Protein AF-M1EKJ4-F1 (afdb_monomer)

Foldseek 3Di:
DPDDDDDDAFDWDWDWDDDPQWDIDTDIDGAHNDDGDDDDDDTHGPVVVVVVVVVVVVVVVVVVVVVVD

Solvent-accessible surface area (backbone atoms only — not comparable to full-atom values): 4541 Å² total; per-residue (Å²): 133,90,78,81,87,81,94,75,74,60,44,79,44,79,49,71,52,75,52,93,68,35,47,68,48,74,46,81,44,78,42,55,91,68,68,88,82,88,81,88,80,89,66,53,43,56,66,57,52,53,49,51,55,49,50,53,50,52,54,48,52,52,54,51,60,60,72,76,102

Secondary structure (DSSP, 8-state):
---------SEEEEEEE--TTB--EEEEEEE-SSS-------PPBHHHHHHHHHHHHHHHHHHHHHHT-

Organism: Mustela putorius furo (NCBI:txid9669)

Radius of gyration: 19.64 Å; Cα contacts (8 Å, |Δi|>4): 60; chains: 1; bounding box: 34×38×52 Å

Structure (mmCIF, N/CA/C/O backbone):
data_AF-M1EKJ4-F1
#
_entry.id   AF-M1EKJ4-F1
#
loop_
_atom_site.group_PDB
_atom_site.id
_atom_site.type_symbol
_atom_site.label_atom_id
_atom_site.label_alt_id
_atom_site.label_comp_id
_atom_site.label_asym_id
_atom_site.label_entity_id
_atom_site.label_seq_id
_atom_site.pdbx_PDB_ins_code
_atom_site.Cartn_x
_atom_site.Cartn_y
_atom_site.Cartn_z
_atom_site.occupancy
_atom_site.B_iso_or_equiv
_atom_site.auth_seq_id
_atom_site.auth_comp_id
_atom_site.auth_asym_id
_atom_site.auth_atom_id
_atom_site.pdbx_PDB_model_num
ATOM 1 N N . ASP A 1 1 ? 6.569 -13.439 5.606 1.00 69.00 1 ASP A N 1
ATOM 2 C CA . ASP A 1 1 ? 7.630 -12.620 4.992 1.00 69.00 1 ASP A CA 1
ATOM 3 C C . ASP A 1 1 ? 7.093 -11.447 4.186 1.00 69.00 1 ASP A C 1
ATOM 5 O O . ASP A 1 1 ? 7.757 -10.433 4.151 1.00 69.00 1 ASP A O 1
ATOM 9 N N . GLY A 1 2 ? 5.867 -11.485 3.643 1.00 89.75 2 GLY A N 1
ATOM 10 C CA . GLY A 1 2 ? 5.217 -10.273 3.101 1.00 89.75 2 GLY A CA 1
ATOM 11 C C . GLY A 1 2 ? 5.819 -9.741 1.792 1.00 89.75 2 GLY A C 1
ATOM 12 O O . GLY A 1 2 ? 5.210 -8.886 1.155 1.00 89.75 2 GLY A O 1
ATOM 13 N N . ASP A 1 3 ? 6.955 -10.294 1.369 1.00 94.56 3 ASP A N 1
ATOM 14 C CA . ASP A 1 3 ? 7.638 -9.965 0.125 1.00 94.56 3 ASP A CA 1
ATOM 15 C C . ASP A 1 3 ? 6.782 -10.272 -1.108 1.00 94.56 3 ASP A C 1
ATOM 17 O O . ASP A 1 3 ? 6.114 -11.307 -1.210 1.00 94.56 3 ASP A O 1
ATOM 21 N N . TYR A 1 4 ? 6.841 -9.369 -2.086 1.00 94.75 4 TYR A N 1
ATOM 22 C CA . TYR A 1 4 ? 6.152 -9.505 -3.362 1.00 94.75 4 TYR A CA 1
ATOM 23 C C . TYR A 1 4 ? 6.998 -8.940 -4.505 1.00 94.75 4 TYR A C 1
ATOM 25 O O . TYR A 1 4 ? 7.696 -7.940 -4.347 1.00 94.75 4 TYR A O 1
ATOM 33 N N . TRP A 1 5 ? 6.873 -9.539 -5.693 1.00 95.69 5 TRP A N 1
ATOM 34 C CA . TRP A 1 5 ? 7.546 -9.078 -6.907 1.00 95.69 5 TRP A CA 1
ATOM 35 C C . TRP A 1 5 ? 6.538 -8.769 -8.007 1.00 95.69 5 TRP A C 1
ATOM 37 O O . TRP A 1 5 ? 5.686 -9.592 -8.349 1.00 95.69 5 TRP A O 1
ATOM 47 N N . ARG A 1 6 ? 6.687 -7.593 -8.625 1.00 96.12 6 ARG A N 1
ATOM 48 C CA . ARG A 1 6 ? 5.928 -7.202 -9.813 1.00 96.12 6 ARG A CA 1
ATOM 49 C C . ARG A 1 6 ? 6.864 -6.812 -10.947 1.00 96.12 6 ARG A C 1
ATOM 51 O O . ARG A 1 6 ? 7.567 -5.812 -10.855 1.00 96.12 6 ARG A O 1
ATOM 58 N N . LEU A 1 7 ? 6.810 -7.560 -12.046 1.00 95.81 7 LEU A N 1
ATOM 59 C CA . LEU A 1 7 ? 7.487 -7.185 -13.286 1.00 95.81 7 LEU A CA 1
ATOM 60 C C . LEU A 1 7 ? 6.692 -6.084 -13.993 1.00 95.81 7 LEU A C 1
ATOM 62 O O . LEU A 1 7 ? 5.497 -6.242 -14.260 1.00 95.81 7 LEU A O 1
ATOM 66 N N . LEU A 1 8 ? 7.363 -4.972 -14.278 1.00 96.12 8 LEU A N 1
ATOM 67 C CA . LEU A 1 8 ? 6.818 -3.810 -14.973 1.00 96.12 8 LEU A CA 1
ATOM 68 C C . LEU A 1 8 ? 7.839 -3.305 -15.990 1.00 96.12 8 LEU A C 1
ATOM 70 O O . LEU A 1 8 ? 9.044 -3.381 -15.762 1.00 96.12 8 LEU A O 1
ATOM 74 N N . VAL A 1 9 ? 7.343 -2.765 -17.100 1.00 97.69 9 VAL A N 1
ATOM 75 C CA . VAL A 1 9 ? 8.174 -1.991 -18.028 1.00 97.69 9 VAL A CA 1
ATOM 76 C C . VAL A 1 9 ? 8.467 -0.607 -17.440 1.00 97.69 9 VAL A C 1
ATOM 78 O O . VAL A 1 9 ? 7.723 -0.155 -16.560 1.00 97.69 9 VAL A O 1
ATOM 81 N N . PRO A 1 10 ? 9.496 0.104 -17.926 1.00 98.25 10 PRO A N 1
ATOM 82 C CA . PRO A 1 10 ? 9.841 1.418 -17.399 1.00 98.25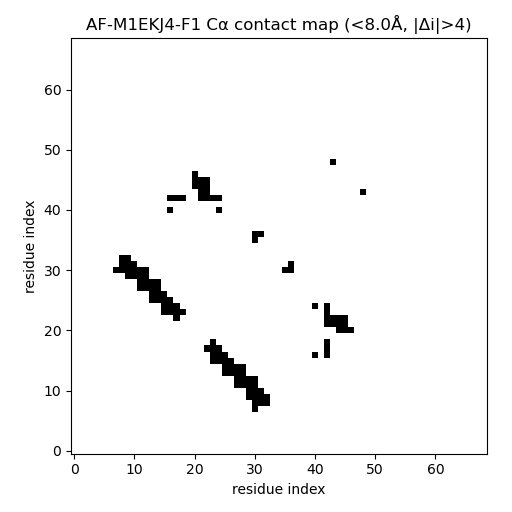 10 PRO A CA 1
ATOM 83 C C . PRO A 1 10 ? 8.698 2.412 -17.556 1.00 98.25 10 PRO A C 1
ATOM 85 O O . PRO A 1 10 ? 8.057 2.480 -18.604 1.00 98.25 10 PRO A O 1
ATOM 88 N N . GLY A 1 11 ? 8.428 3.177 -16.505 1.00 98.06 11 GLY A N 1
ATOM 89 C CA . GLY A 1 11 ? 7.289 4.083 -16.468 1.00 98.06 11 GLY A CA 1
ATOM 90 C C . GLY A 1 11 ? 6.918 4.526 -15.060 1.00 98.06 11 GLY A C 1
ATOM 91 O O . GLY A 1 11 ? 7.530 4.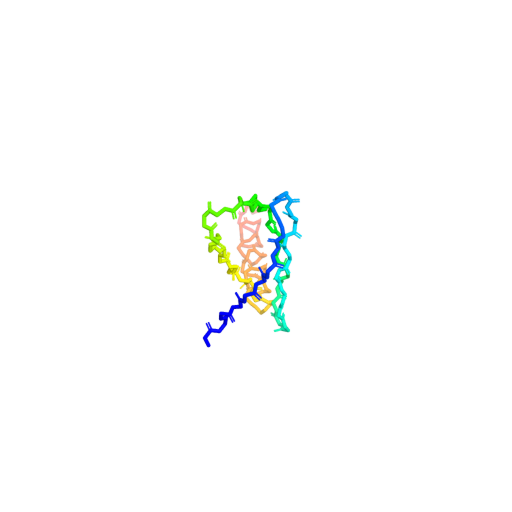121 -14.075 1.00 98.06 11 GLY A O 1
ATOM 92 N N . ASN A 1 12 ? 5.894 5.371 -14.969 1.00 98.19 12 ASN A N 1
ATOM 93 C CA . ASN A 1 12 ? 5.377 5.879 -13.703 1.00 98.19 12 ASN A CA 1
ATOM 94 C C . ASN A 1 12 ? 4.073 5.168 -13.348 1.00 98.19 12 ASN A C 1
ATOM 96 O O . ASN A 1 12 ? 3.108 5.220 -14.111 1.00 98.19 12 ASN A O 1
ATOM 100 N N . TYR A 1 13 ? 4.029 4.556 -12.169 1.00 98.19 13 TYR A N 1
ATOM 101 C CA . TYR A 1 13 ? 2.905 3.748 -11.709 1.00 98.19 13 TYR A CA 1
ATOM 102 C C . TYR A 1 13 ? 2.343 4.271 -10.394 1.00 98.19 13 TYR A C 1
ATOM 104 O O . TYR A 1 13 ? 3.048 4.872 -9.585 1.00 98.19 13 TYR A O 1
ATOM 112 N N . LYS A 1 14 ? 1.055 4.008 -10.170 1.00 98.25 14 LYS A N 1
ATOM 113 C CA . LYS A 1 14 ? 0.421 4.096 -8.853 1.00 98.25 14 LYS A CA 1
ATOM 114 C C . LYS A 1 14 ? 0.230 2.670 -8.355 1.00 98.25 14 LYS A C 1
ATOM 116 O O . LYS A 1 14 ? -0.598 1.947 -8.899 1.00 98.25 14 LYS A O 1
ATOM 121 N N . LEU A 1 15 ? 1.035 2.262 -7.384 1.00 97.50 15 LEU A N 1
ATOM 122 C CA . LEU A 1 15 ? 0.971 0.934 -6.788 1.00 97.50 15 LEU A CA 1
ATOM 123 C C . LEU A 1 15 ? 0.142 1.004 -5.514 1.00 97.50 15 LEU A C 1
ATOM 125 O O . LEU A 1 15 ? 0.422 1.847 -4.664 1.00 97.50 15 LEU A O 1
ATOM 129 N N . THR A 1 16 ? -0.845 0.123 -5.392 1.00 97.81 16 THR A N 1
ATOM 130 C CA . THR A 1 16 ? -1.695 0.009 -4.206 1.00 97.81 16 THR A CA 1
ATOM 131 C C . THR A 1 16 ? -1.452 -1.339 -3.541 1.00 97.81 16 THR A C 1
ATOM 133 O O . THR A 1 16 ? -1.638 -2.373 -4.180 1.00 97.81 16 THR A O 1
ATOM 136 N N . ALA A 1 17 ? -1.050 -1.324 -2.271 1.00 97.69 17 ALA A N 1
ATOM 137 C CA . ALA A 1 17 ? -0.960 -2.512 -1.431 1.00 97.69 17 ALA A CA 1
ATOM 138 C C . ALA A 1 17 ? -2.162 -2.563 -0.482 1.00 97.69 17 ALA A C 1
ATOM 140 O O . ALA A 1 17 ? -2.556 -1.542 0.084 1.00 97.69 17 ALA A O 1
ATOM 141 N N . SER A 1 18 ? -2.749 -3.747 -0.320 1.00 96.44 18 SER A N 1
ATOM 142 C CA . SER A 1 18 ? -3.912 -3.976 0.538 1.00 96.44 18 SER A CA 1
ATOM 143 C C . SER A 1 18 ? -3.855 -5.366 1.156 1.00 96.44 18 SER A C 1
ATOM 145 O O . SER A 1 18 ? -3.503 -6.325 0.469 1.00 96.44 18 SER A O 1
ATOM 147 N N . ALA A 1 19 ? -4.286 -5.479 2.408 1.00 95.81 19 ALA A N 1
ATOM 148 C CA . ALA A 1 19 ? -4.440 -6.746 3.108 1.00 95.81 19 ALA A CA 1
ATOM 149 C C . ALA A 1 19 ? -5.730 -6.732 3.95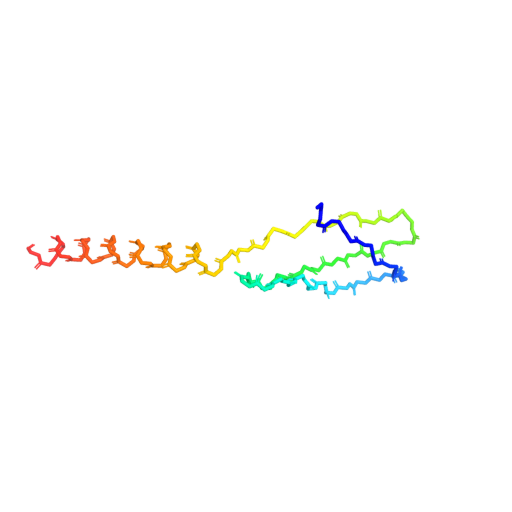1 1.00 95.81 19 ALA A C 1
ATOM 151 O O . ALA A 1 19 ? -6.154 -5.661 4.393 1.00 95.81 19 ALA A O 1
ATOM 152 N N . PRO A 1 20 ? -6.372 -7.890 4.195 1.00 96.44 20 PRO A N 1
ATOM 153 C CA . PRO A 1 20 ? -7.526 -7.966 5.089 1.00 96.44 20 PRO A CA 1
ATOM 154 C C . PRO A 1 20 ? -7.191 -7.429 6.485 1.00 96.44 20 PRO A C 1
ATOM 156 O O . PRO A 1 20 ? -6.188 -7.824 7.068 1.00 96.44 20 PRO A O 1
ATOM 159 N N . GLY A 1 21 ? -8.037 -6.550 7.028 1.00 96.25 21 GLY A N 1
ATOM 160 C CA . GLY A 1 21 ? -7.813 -5.945 8.348 1.00 96.25 21 GLY A CA 1
ATOM 161 C C . GLY A 1 21 ? -6.953 -4.674 8.345 1.00 96.25 21 GLY A C 1
ATOM 162 O O . GLY A 1 21 ? -6.783 -4.070 9.402 1.00 96.25 21 GLY A O 1
ATOM 163 N N . TYR A 1 22 ? -6.461 -4.246 7.180 1.00 97.00 22 TYR A N 1
ATOM 164 C CA . TYR A 1 22 ? -5.595 -3.081 7.032 1.00 97.00 22 TYR A CA 1
ATOM 165 C C . TYR A 1 22 ? -6.119 -2.092 5.991 1.00 97.00 22 TYR A C 1
ATOM 167 O O . TYR A 1 22 ? -6.821 -2.449 5.040 1.00 97.00 22 TYR A O 1
ATOM 175 N N . LEU A 1 23 ? -5.716 -0.837 6.145 1.00 95.62 23 LEU A N 1
ATOM 176 C CA . LEU A 1 23 ? -5.967 0.230 5.189 1.00 95.62 23 LEU A CA 1
ATOM 177 C C . LEU A 1 23 ? -5.064 0.077 3.970 1.00 95.62 23 LEU A C 1
ATOM 179 O O . LEU A 1 23 ? -3.861 -0.151 4.086 1.00 95.62 23 LEU A O 1
ATOM 183 N N . ALA A 1 24 ? -5.653 0.225 2.786 1.00 97.38 24 ALA A N 1
ATOM 184 C CA . ALA A 1 24 ? -4.899 0.184 1.546 1.00 97.38 24 ALA A CA 1
ATOM 185 C C . ALA A 1 24 ? -4.070 1.462 1.372 1.00 97.38 24 ALA A C 1
ATOM 187 O O . ALA A 1 24 ? -4.579 2.573 1.530 1.00 97.38 24 ALA A O 1
ATOM 188 N N . ILE A 1 25 ? -2.810 1.309 0.969 1.00 97.50 25 ILE A N 1
ATOM 189 C CA . ILE A 1 25 ? -1.893 2.429 0.739 1.00 97.50 25 ILE A CA 1
ATOM 190 C C . ILE A 1 25 ? -1.495 2.463 -0.723 1.00 97.50 25 ILE A C 1
ATOM 192 O O . ILE A 1 25 ? -1.147 1.439 -1.307 1.00 97.50 25 ILE A O 1
ATOM 196 N N . THR A 1 26 ? -1.512 3.662 -1.308 1.00 98.19 26 THR A N 1
ATOM 197 C CA . THR A 1 26 ? -1.086 3.889 -2.690 1.00 98.19 26 THR A CA 1
ATOM 198 C C . THR A 1 26 ? 0.166 4.755 -2.743 1.00 98.19 26 THR A C 1
ATOM 200 O O . THR A 1 26 ? 0.170 5.869 -2.225 1.00 98.19 26 THR A O 1
ATOM 203 N N . 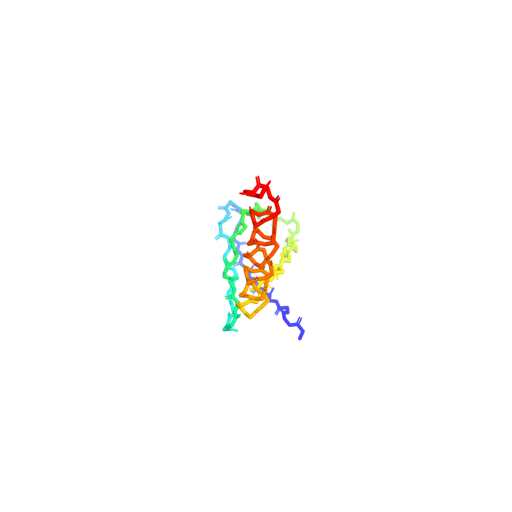LYS A 1 27 ? 1.209 4.283 -3.429 1.00 98.00 27 LYS A N 1
ATOM 204 C CA . LYS A 1 27 ? 2.452 5.027 -3.679 1.00 98.00 27 LYS A CA 1
ATOM 205 C C . LYS A 1 27 ? 2.650 5.258 -5.176 1.00 98.00 27 LYS A C 1
ATOM 207 O O . LYS A 1 27 ? 2.316 4.407 -6.000 1.00 98.00 27 LYS A O 1
ATOM 212 N N . LYS A 1 28 ? 3.194 6.422 -5.537 1.00 98.06 28 LYS A N 1
ATOM 213 C CA . LYS A 1 28 ? 3.663 6.696 -6.903 1.00 98.06 28 LYS A CA 1
ATOM 214 C C . LYS A 1 28 ? 5.101 6.208 -7.027 1.00 98.06 28 LYS A C 1
ATOM 216 O O . LYS A 1 28 ? 5.938 6.612 -6.229 1.00 98.06 28 LYS A O 1
ATOM 221 N N . VAL A 1 29 ? 5.375 5.365 -8.014 1.00 97.88 29 VAL A N 1
ATOM 222 C CA . VAL A 1 29 ? 6.681 4.728 -8.205 1.00 97.88 29 VAL A CA 1
ATOM 223 C C . VAL A 1 29 ? 7.131 4.922 -9.645 1.00 97.88 29 VAL A C 1
ATOM 225 O O . VAL A 1 29 ? 6.387 4.616 -10.577 1.00 97.88 29 VAL A O 1
ATOM 228 N N . ALA A 1 30 ? 8.352 5.425 -9.816 1.00 97.81 30 ALA A N 1
ATOM 229 C CA . ALA A 1 30 ? 9.028 5.476 -11.103 1.00 97.81 30 ALA A CA 1
ATOM 230 C C . ALA A 1 30 ? 9.868 4.204 -11.271 1.00 97.81 30 ALA A C 1
ATOM 232 O O . ALA A 1 30 ? 10.807 3.973 -10.512 1.00 97.81 30 ALA A O 1
ATOM 233 N N . VAL A 1 31 ? 9.517 3.373 -12.248 1.00 97.94 31 VAL A N 1
ATOM 234 C CA . VAL A 1 31 ? 10.255 2.157 -12.597 1.00 97.94 31 VAL A CA 1
ATOM 235 C C . VAL A 1 31 ? 11.253 2.510 -13.706 1.00 97.94 31 VAL A C 1
ATOM 237 O O . VAL A 1 31 ? 10.820 2.930 -14.784 1.00 97.94 31 VAL A O 1
ATOM 240 N N . PRO A 1 32 ? 12.571 2.389 -13.471 1.00 96.94 32 PRO A N 1
ATOM 241 C CA . PRO A 1 32 ? 13.593 2.604 -14.489 1.00 96.94 32 PRO A CA 1
ATOM 242 C C . PRO A 1 32 ? 13.726 1.374 -15.403 1.00 96.94 32 PRO A C 1
ATOM 244 O O . PRO A 1 32 ? 13.118 0.334 -15.166 1.00 96.94 32 PRO A O 1
ATOM 247 N N . TYR A 1 33 ? 14.551 1.476 -16.449 1.00 96.31 33 TYR A N 1
ATOM 248 C CA . TYR A 1 33 ? 14.896 0.330 -17.308 1.00 96.31 33 TYR A CA 1
ATOM 249 C C . TYR A 1 33 ? 15.639 -0.773 -16.550 1.00 96.31 33 TYR A C 1
ATOM 251 O O . TYR A 1 33 ? 15.418 -1.957 -16.784 1.00 96.31 33 TYR A O 1
ATOM 259 N N . SER A 1 34 ? 16.521 -0.373 -15.639 1.00 93.25 34 SER A N 1
ATOM 260 C CA . SER A 1 34 ? 17.293 -1.236 -14.749 1.00 93.25 34 SER A CA 1
ATOM 261 C C . SER A 1 34 ? 17.968 -0.344 -13.694 1.00 93.25 34 SER A C 1
ATOM 263 O O . SER A 1 34 ? 18.320 0.789 -14.041 1.00 93.25 34 SER A O 1
ATOM 265 N N . PRO A 1 35 ? 18.173 -0.793 -12.440 1.00 93.75 35 PRO A N 1
ATOM 266 C CA . PRO A 1 35 ? 17.761 -2.076 -11.858 1.00 93.75 35 PRO A CA 1
ATOM 267 C C . PRO A 1 35 ? 16.303 -2.068 -11.360 1.00 93.75 35 PRO A C 1
ATOM 269 O O . PRO A 1 35 ? 15.596 -1.069 -11.480 1.00 93.75 35 PRO A O 1
ATOM 272 N N . ALA A 1 36 ? 15.841 -3.188 -10.795 1.00 94.94 36 ALA A N 1
ATOM 273 C CA . ALA A 1 36 ? 14.549 -3.241 -10.110 1.00 94.94 36 ALA A CA 1
ATOM 274 C C . ALA A 1 36 ? 14.520 -2.289 -8.898 1.00 94.94 36 ALA A C 1
ATOM 276 O O . ALA A 1 36 ? 15.544 -2.056 -8.256 1.00 94.94 36 ALA A O 1
ATOM 277 N N . VAL A 1 37 ? 13.337 -1.763 -8.577 1.00 96.56 37 VAL A N 1
ATOM 278 C CA . VAL A 1 37 ? 13.132 -0.838 -7.453 1.00 96.56 37 VAL A CA 1
ATOM 279 C C . VAL A 1 37 ? 12.419 -1.574 -6.324 1.00 96.56 37 VAL A C 1
ATOM 281 O O . VAL A 1 37 ? 11.349 -2.139 -6.542 1.00 96.56 37 VAL A O 1
ATOM 284 N N . GLY A 1 38 ? 13.006 -1.548 -5.127 1.00 96.50 38 GLY A N 1
ATOM 285 C CA . GLY A 1 38 ? 12.346 -1.984 -3.896 1.00 96.50 38 GLY A CA 1
ATOM 286 C C . GLY A 1 38 ? 11.418 -0.890 -3.370 1.00 96.50 38 GLY A C 1
ATOM 287 O O . GLY A 1 38 ? 11.804 0.279 -3.334 1.00 96.50 38 GLY A O 1
ATOM 288 N N . VAL A 1 39 ? 10.189 -1.256 -3.002 1.00 96.75 39 VAL A N 1
ATOM 289 C CA . VAL A 1 39 ? 9.199 -0.328 -2.439 1.00 96.75 39 VAL A CA 1
ATOM 290 C C . VAL A 1 39 ? 8.431 -1.024 -1.325 1.00 96.75 39 VAL A C 1
ATOM 292 O O . VAL A 1 39 ? 7.643 -1.928 -1.596 1.00 96.75 39 VAL A O 1
ATOM 295 N N . ASP A 1 40 ? 8.601 -0.535 -0.102 1.00 97.12 40 ASP A N 1
ATOM 296 C CA . ASP A 1 40 ? 7.925 -1.085 1.071 1.00 97.12 40 ASP A CA 1
ATOM 297 C C . ASP A 1 40 ? 6.578 -0.403 1.321 1.00 97.12 40 ASP A C 1
ATOM 299 O O . ASP A 1 40 ? 6.408 0.800 1.080 1.00 97.12 40 ASP A O 1
ATOM 303 N N . PHE A 1 41 ? 5.608 -1.164 1.825 1.00 96.56 41 PHE A N 1
ATOM 304 C CA . PHE A 1 41 ? 4.285 -0.679 2.214 1.00 96.56 41 PHE A CA 1
ATOM 305 C C . PHE A 1 41 ? 3.994 -1.089 3.657 1.00 96.56 41 PHE A C 1
ATOM 307 O O . PHE A 1 41 ? 3.718 -2.252 3.932 1.00 96.56 41 PHE A O 1
ATOM 314 N N . GLU A 1 42 ? 4.015 -0.118 4.564 1.00 95.56 42 GLU A N 1
ATOM 315 C CA . GLU A 1 42 ? 3.597 -0.300 5.955 1.00 95.56 42 GLU A CA 1
ATOM 316 C C . GLU A 1 42 ? 2.108 -0.000 6.061 1.00 95.56 42 GLU A C 1
ATOM 318 O O . GLU A 1 42 ? 1.709 1.160 6.010 1.00 95.56 42 GLU A O 1
ATOM 323 N N . LEU A 1 43 ? 1.274 -1.039 6.131 1.00 95.25 43 LEU A N 1
ATOM 324 C CA . LEU A 1 43 ? -0.171 -0.856 6.202 1.0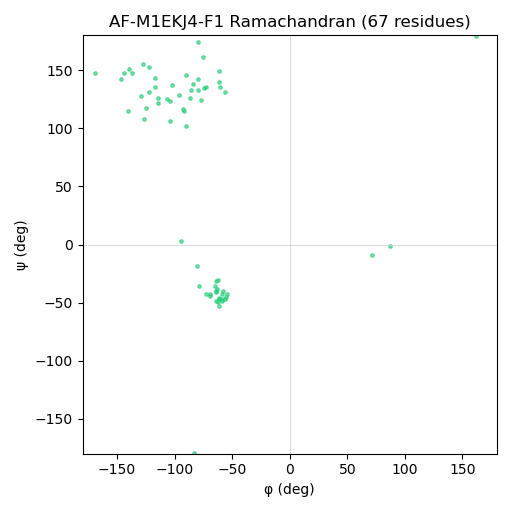0 95.25 43 LEU A CA 1
ATOM 325 C C . LEU A 1 43 ? -0.620 -0.604 7.642 1.00 95.25 43 LEU A C 1
ATOM 327 O O . LEU A 1 43 ? -0.204 -1.294 8.570 1.00 95.25 43 LEU A O 1
ATOM 331 N N . GLU A 1 44 ? -1.541 0.336 7.809 1.00 94.69 44 GLU A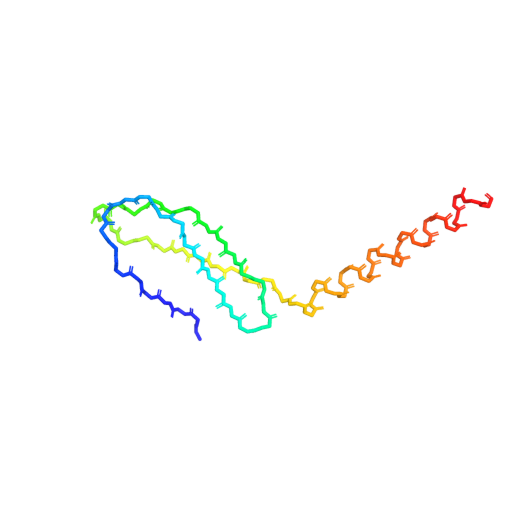 N 1
ATOM 332 C CA . GLU A 1 44 ? -2.148 0.650 9.100 1.00 94.69 44 GLU A CA 1
ATOM 333 C C . GLU A 1 44 ? -3.335 -0.281 9.374 1.00 94.69 44 GLU A C 1
ATOM 335 O O . GLU A 1 44 ? -4.176 -0.509 8.497 1.00 94.69 44 GLU A O 1
ATOM 340 N N . SER A 1 45 ? -3.406 -0.846 10.580 1.00 95.81 45 SER A N 1
ATOM 341 C CA . SER A 1 45 ? -4.484 -1.772 10.938 1.00 95.81 45 SER A CA 1
ATOM 342 C C . SER A 1 45 ? -5.772 -1.028 11.293 1.00 95.81 45 SER A C 1
ATOM 344 O O . SER A 1 45 ? -5.750 -0.002 11.973 1.00 95.81 45 SER A O 1
ATOM 346 N N . PHE A 1 46 ? -6.926 -1.573 10.897 1.00 93.19 46 PHE A N 1
ATOM 347 C CA . PHE A 1 46 ? -8.220 -0.985 11.263 1.00 93.19 46 PHE A CA 1
ATOM 348 C C . PHE A 1 46 ? -8.453 -0.964 12.777 1.00 93.19 46 PHE A C 1
ATOM 350 O O . PHE A 1 46 ? -9.175 -0.103 13.271 1.00 93.19 46 PHE A O 1
ATOM 357 N N . SER A 1 47 ? -7.896 -1.928 13.514 1.00 92.81 47 SER A N 1
ATOM 358 C CA . SER A 1 47 ? -8.011 -1.989 14.972 1.00 92.81 47 SER A CA 1
ATOM 359 C C . SER A 1 47 ? -7.226 -0.879 15.654 1.00 92.81 47 SER A C 1
ATOM 361 O O . SER A 1 47 ? -7.757 -0.250 16.561 1.00 92.81 47 SER A O 1
ATOM 363 N N . GLN A 1 48 ? -5.995 -0.630 15.203 1.00 91.62 48 GLN A N 1
ATOM 364 C CA . GLN A 1 48 ? -5.144 0.408 15.772 1.00 91.62 48 GLN A CA 1
ATOM 365 C C . GLN A 1 48 ? -5.753 1.790 15.545 1.00 91.62 48 GLN A C 1
ATOM 367 O O . GLN A 1 48 ? -5.957 2.513 16.512 1.00 91.62 48 GLN A O 1
ATOM 372 N N . ARG A 1 49 ? -6.178 2.089 14.310 1.00 91.69 49 ARG A N 1
ATOM 373 C CA . ARG A 1 49 ? -6.859 3.350 13.997 1.00 91.69 49 ARG A CA 1
ATOM 374 C C . ARG A 1 49 ? -8.074 3.605 14.887 1.00 91.69 49 ARG A C 1
ATOM 376 O O . ARG A 1 49 ? -8.276 4.717 15.346 1.00 91.69 49 ARG A O 1
ATOM 383 N N . LYS A 1 50 ? -8.896 2.580 15.136 1.00 92.31 50 LYS A N 1
ATOM 384 C CA . LYS A 1 50 ? -10.082 2.722 15.997 1.00 92.31 50 LYS A CA 1
ATOM 385 C C . LYS A 1 50 ? -9.734 3.041 17.448 1.00 92.31 50 LYS A C 1
ATOM 387 O O . LYS A 1 50 ? -10.506 3.738 18.100 1.00 92.31 50 LYS A O 1
ATOM 392 N N . GLU A 1 51 ? -8.642 2.484 17.969 1.00 93.75 51 GL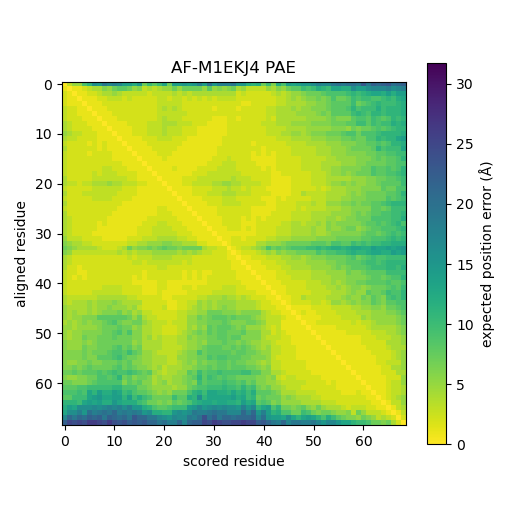U A N 1
ATOM 393 C CA . GLU A 1 51 ? -8.204 2.794 19.332 1.00 93.75 51 GLU A CA 1
ATOM 394 C C . GLU A 1 51 ? -7.615 4.205 19.394 1.00 93.75 51 GLU A C 1
ATOM 396 O O . GLU A 1 51 ? -8.001 4.959 20.277 1.00 93.75 51 GLU A O 1
ATOM 401 N N . GLU A 1 52 ? -6.804 4.598 18.408 1.00 92.75 52 GLU A N 1
ATOM 402 C CA . GLU A 1 52 ? -6.270 5.961 18.276 1.00 92.75 52 GLU A CA 1
ATOM 403 C C . GLU A 1 52 ? -7.405 6.999 18.175 1.00 92.75 52 GLU A C 1
ATOM 405 O O . GLU A 1 52 ? -7.448 7.940 18.959 1.00 92.75 52 GLU A O 1
ATOM 410 N N . GLU A 1 53 ? -8.409 6.778 17.316 1.00 94.19 53 GLU A N 1
ATOM 411 C CA . GLU A 1 53 ? -9.597 7.644 17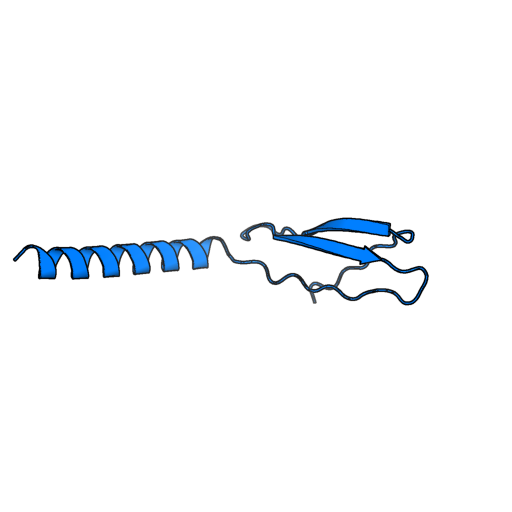.206 1.00 94.19 53 GLU A CA 1
ATOM 412 C C . GLU A 1 53 ? -10.354 7.762 18.539 1.00 94.19 53 GLU A C 1
ATOM 414 O O . GLU A 1 53 ? -10.854 8.828 18.904 1.00 94.19 53 GLU A O 1
ATOM 419 N N . LYS A 1 54 ? -10.468 6.660 19.287 1.00 94.88 54 LYS A N 1
ATOM 420 C CA . LYS A 1 54 ? -11.119 6.652 20.599 1.00 94.88 54 LYS A CA 1
ATOM 421 C C . LYS A 1 54 ? -10.291 7.414 21.634 1.00 94.88 54 LYS A C 1
ATOM 423 O O . LYS A 1 54 ? -10.880 8.147 22.425 1.00 94.88 54 LYS A O 1
ATOM 428 N N . GLU A 1 55 ? -8.974 7.241 21.654 1.00 95.69 55 GLU A N 1
ATOM 429 C CA . GLU A 1 55 ? -8.066 7.977 22.538 1.00 95.69 55 GLU A CA 1
ATOM 430 C C . GLU A 1 55 ? -8.119 9.479 22.246 1.00 95.69 55 GLU A C 1
ATOM 432 O O . GLU A 1 55 ? -8.389 10.253 23.163 1.00 95.69 55 GLU A O 1
ATOM 437 N N . GLU A 1 56 ? -8.009 9.883 20.977 1.00 95.94 56 GLU A N 1
ATOM 438 C CA . GLU A 1 56 ? -8.139 11.278 20.536 1.00 95.94 56 GLU A CA 1
ATOM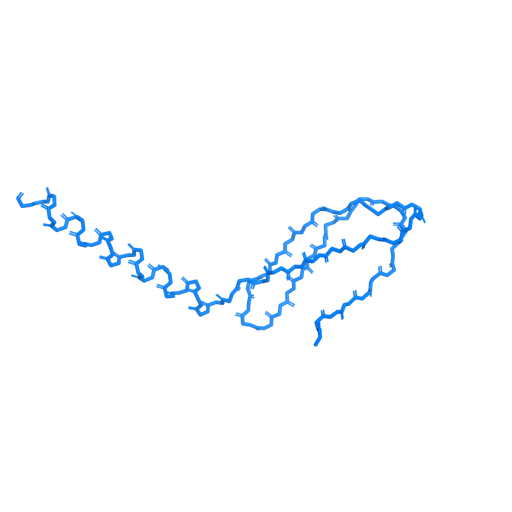 439 C C . GLU A 1 56 ? -9.474 11.892 20.973 1.00 95.94 56 GLU A C 1
ATOM 441 O O . GLU A 1 56 ? -9.518 13.004 21.506 1.00 95.94 56 GLU A O 1
ATOM 446 N N . LEU A 1 57 ? -10.579 11.159 20.798 1.00 96.00 57 LEU A N 1
ATOM 447 C CA . LEU A 1 57 ? -11.889 11.596 21.272 1.00 96.00 57 LEU A CA 1
ATOM 448 C C . LEU A 1 57 ? -11.898 11.768 22.792 1.00 96.00 57 LEU A C 1
ATOM 450 O O . LEU A 1 57 ? -12.395 12.777 23.284 1.00 96.00 57 LEU A O 1
ATOM 454 N N . MET A 1 58 ? -11.371 10.808 23.552 1.00 94.69 58 MET A N 1
ATOM 455 C CA . MET A 1 58 ? -11.352 10.869 25.018 1.00 94.69 58 MET A CA 1
ATOM 456 C C . MET A 1 58 ? -10.496 12.031 25.535 1.00 94.69 58 MET A C 1
ATOM 458 O O . MET A 1 58 ? -10.912 12.733 26.461 1.00 94.69 58 MET A O 1
ATOM 462 N N . GLU A 1 59 ? -9.338 12.272 24.924 1.00 96.38 59 GLU A N 1
ATOM 463 C CA . GLU A 1 59 ? -8.499 13.436 25.213 1.00 96.38 59 GLU A CA 1
ATOM 464 C C . GLU A 1 59 ? -9.236 14.737 24.913 1.00 96.38 59 GLU A C 1
ATOM 466 O O . GLU A 1 59 ? -9.274 15.646 25.748 1.00 96.38 59 GLU A O 1
ATOM 471 N N . TRP A 1 60 ? -9.894 14.805 23.757 1.00 95.44 60 TRP A N 1
ATOM 472 C CA . TRP A 1 60 ? -10.706 15.949 23.376 1.00 95.44 60 TRP A CA 1
ATOM 473 C C . TRP A 1 60 ? -11.824 16.221 24.390 1.00 95.44 60 TRP A C 1
ATOM 475 O O . TRP A 1 60 ? -11.987 17.355 24.845 1.00 95.44 60 TRP A O 1
ATOM 485 N N . TRP A 1 61 ? -12.558 15.183 24.803 1.00 93.88 61 TRP A N 1
ATOM 486 C CA . TRP A 1 61 ? -13.634 15.295 25.792 1.00 93.88 61 TRP A CA 1
ATOM 487 C C . TRP A 1 61 ? -13.127 15.842 27.124 1.00 93.88 61 TRP A C 1
ATOM 489 O O . TRP A 1 61 ? -13.763 16.720 27.713 1.00 93.88 61 TRP A O 1
ATOM 499 N N . LYS A 1 62 ? -11.967 15.363 27.583 1.00 95.50 62 LYS A N 1
ATOM 500 C CA . LYS A 1 62 ? -11.331 15.846 28.808 1.00 95.50 62 LYS A CA 1
ATOM 501 C C . LYS A 1 62 ? -10.980 17.332 28.701 1.00 95.50 62 LYS A C 1
ATOM 503 O O . LYS A 1 62 ? -11.424 18.111 29.543 1.00 95.50 62 LYS A O 1
ATOM 508 N N . MET A 1 63 ? -10.268 17.729 27.645 1.00 95.75 63 MET A N 1
ATOM 509 C CA . MET A 1 63 ? -9.871 19.123 27.412 1.00 95.75 63 MET A CA 1
ATOM 510 C C . MET A 1 63 ? -11.082 20.060 27.377 1.00 95.75 63 MET A C 1
ATOM 512 O O . MET A 1 63 ? -11.102 21.091 28.047 1.00 95.75 63 MET A O 1
ATOM 516 N N . MET A 1 64 ? -12.134 19.682 26.649 1.00 92.00 64 MET A N 1
ATOM 517 C CA . MET A 1 64 ? -13.346 20.495 26.559 1.00 92.00 64 MET A CA 1
ATOM 518 C C . MET A 1 64 ? -14.052 20.620 27.910 1.00 92.00 64 MET A C 1
ATOM 520 O O . MET A 1 64 ? -14.477 21.717 28.262 1.00 92.00 64 MET A O 1
ATOM 524 N N . SER A 1 65 ? -14.119 19.544 28.699 1.00 90.88 65 SER A N 1
ATOM 525 C CA . SER A 1 65 ? -14.722 19.588 30.037 1.00 90.88 65 SER A CA 1
ATOM 526 C C . SER A 1 65 ? -13.976 20.507 31.011 1.00 90.88 65 SER A C 1
ATOM 528 O O . SER A 1 65 ? -14.604 21.119 31.868 1.00 90.88 65 SER A O 1
ATOM 530 N N . GLU A 1 66 ? -12.657 20.644 30.862 1.00 89.38 66 GLU A N 1
ATOM 531 C CA . GLU A 1 66 ? -11.831 21.530 31.688 1.00 89.38 66 GLU A CA 1
ATOM 532 C C . GLU A 1 66 ? -11.948 22.998 31.245 1.00 89.38 66 GLU A C 1
ATOM 534 O O . GLU A 1 66 ? -11.954 23.887 32.089 1.00 89.38 66 GLU A O 1
ATOM 539 N N . THR A 1 67 ? -12.082 23.263 29.940 1.00 83.88 67 THR A N 1
ATOM 540 C CA . THR A 1 67 ? -12.177 24.636 29.389 1.00 83.88 67 THR A CA 1
ATOM 541 C C . THR A 1 67 ? -13.560 25.285 29.492 1.00 83.88 67 THR A C 1
ATOM 543 O O . THR A 1 67 ? -13.668 26.502 29.354 1.00 83.88 67 THR A O 1
ATOM 546 N N . LEU A 1 68 ? -14.617 24.492 29.693 1.00 74.44 68 LEU A N 1
ATOM 547 C CA . LEU A 1 68 ? -16.002 24.964 29.831 1.00 74.44 68 LEU A CA 1
ATOM 548 C C . LEU A 1 68 ? -16.448 25.179 31.288 1.00 74.44 68 LEU A C 1
ATOM 550 O O . LEU A 1 68 ? -17.611 25.530 31.503 1.00 74.44 68 LEU A O 1
ATOM 554 N N . ASN A 1 69 ? -15.549 24.984 32.256 1.00 55.75 69 ASN A N 1
ATOM 555 C CA . ASN A 1 69 ? -15.774 25.269 33.677 1.00 55.75 69 ASN A CA 1
ATOM 556 C C . ASN A 1 69 ? -15.198 26.624 34.098 1.00 55.75 69 ASN A C 1
ATOM 558 O O . ASN A 1 69 ? -14.137 27.019 33.565 1.00 55.75 69 ASN A O 1
#

pLDDT: mean 94.15, std 6.63, range [55.75, 98.25]

Mean predicted aligned error: 4.88 Å

InterPro domains:
  IPR008969 Carboxypeptidase-like, regulatory domain superfamily [SSF49464] (1-65)

Sequence (69 aa):
DGDYWRLLVPGNYKLTASAPGYLAITKKVAVPYSPAVGVDFELESFSQRKEEEKEELMEWWKMMSETLN

Nearest PDB structures (foldseek):
  1h8l-assembly1_A  TM=9.930E-01  e=6.612E-03  Lophonetta specularioides